Protein AF-A0AAV0D841-F1 (afdb_monomer)

Secondary structure (DSSP, 8-state):
----------------HHHHHHHHHHHHHHHHHHHHT-S-TTS--HHHHHHHHHHHHHHHHHHHHHHHHTTSHHHHHHHHHHHHHHHHHHHHHHTTT-S-TTS-----HHHHHHHHHHHHHHHHHHHHHHHHHHH------------

Organism: NCBI:txid186058

Solvent-accessible surface area (backbone atoms only — not comparable to full-atom values): 8704 Å² total; per-residue (Å²): 138,82,82,80,81,79,82,81,77,80,80,74,76,78,72,49,40,62,61,37,40,53,48,19,50,54,38,51,53,50,51,51,50,55,56,74,70,46,92,54,76,80,78,65,44,73,67,39,55,51,27,49,48,54,31,50,52,45,50,51,48,54,44,52,49,49,66,57,15,67,77,37,73,64,18,34,58,52,37,62,72,45,34,63,61,54,26,59,52,22,53,54,47,36,51,68,68,68,58,50,106,83,48,81,80,81,74,48,52,63,59,37,45,55,50,27,52,52,45,53,54,49,46,67,68,47,49,67,52,54,63,56,45,73,65,63,66,82,78,79,78,75,74,90,78,80,136

Radius of gyration: 20.86 Å; Cα contacts (8 Å, |Δi|>4): 97; chains: 1; bounding box: 52×48×70 Å

Mean predicted aligned error: 11.33 Å

InterPro domains:
  IPR041118 Disease resistance, N-terminal [PF18052] (44-98)

pLDDT: mean 76.29, std 19.4, range [33.94, 97.19]

Nearest PDB structures (foldseek):
  2yfb-assembly1_A  TM=4.799E-01  e=3.683E-01  Pseudomonas putida KT2440

Sequence (147 aa):
MEKFSWLNMSERKERSANSVIVGALGTLDTLNFMIGCSDDPSVLTKDLEEAMTELTDELTWMRCFLVTAERTEHGKAAADVWSAAIKLLAERVEKLSDGGATRTINLTTQDFVVLWKKFASLRRKIQPFVATCLCRAPSSSSSSSSV

Foldseek 3Di:
DDDDPPPPPPDPPPQWLLNLLVLLLVLLVVVVVVLVPDPDPVSDDVLLVVLSVLLNVLSVVLNVQLVVLVVAPLSPVLCVVCRVVSSVLSVLSSVLNVPDPPDDSPDDSVSSNVSSVSSVVSCVVSVVSCVVGVPDDPPPCPPDDDD

Structure (mmCIF, N/CA/C/O backbone):
data_AF-A0AAV0D841-F1
#
_entry.id   AF-A0AAV0D841-F1
#
loop_
_atom_site.group_PDB
_atom_site.id
_atom_site.type_symbol
_atom_site.label_atom_id
_atom_site.label_alt_id
_atom_site.label_comp_id
_atom_site.label_asym_id
_atom_site.label_entity_id
_atom_site.label_seq_id
_atom_site.pdbx_PDB_ins_code
_atom_site.Cartn_x
_atom_site.Cartn_y
_atom_site.Cartn_z
_atom_site.occupancy
_atom_site.B_iso_or_equiv
_atom_site.auth_seq_id
_atom_site.auth_comp_id
_atom_site.auth_asym_id
_atom_site.auth_atom_id
_atom_site.pdbx_PDB_model_num
ATOM 1 N N . MET A 1 1 ? -28.782 -37.238 -6.818 1.00 36.25 1 MET A N 1
ATOM 2 C CA . MET A 1 1 ? -28.198 -36.664 -5.585 1.00 36.25 1 MET A CA 1
ATOM 3 C C . MET A 1 1 ? -26.691 -36.674 -5.741 1.00 36.25 1 MET A C 1
ATOM 5 O O . MET A 1 1 ? -26.053 -37.676 -5.444 1.00 36.25 1 MET A O 1
ATOM 9 N N . GLU A 1 2 ? -26.138 -35.597 -6.287 1.00 37.25 2 GLU A N 1
ATOM 10 C CA . GLU A 1 2 ? -24.694 -35.443 -6.454 1.00 37.25 2 GLU A CA 1
ATOM 11 C C . GLU A 1 2 ? -24.124 -34.808 -5.183 1.00 37.25 2 GLU A C 1
ATOM 13 O O . GLU A 1 2 ? -24.525 -33.718 -4.774 1.00 37.25 2 GLU A O 1
ATOM 18 N N . LYS A 1 3 ? -23.233 -35.538 -4.507 1.00 41.12 3 LYS A N 1
ATOM 19 C CA . LYS A 1 3 ? -22.484 -35.041 -3.353 1.00 41.12 3 LYS A CA 1
ATOM 20 C C . LYS A 1 3 ? -21.461 -34.023 -3.856 1.00 41.12 3 LYS A C 1
ATOM 22 O O . LYS A 1 3 ? -20.420 -34.405 -4.381 1.00 41.12 3 LYS A O 1
ATOM 27 N N . PHE A 1 4 ? -21.748 -32.736 -3.675 1.00 42.06 4 PHE A N 1
ATOM 28 C CA . P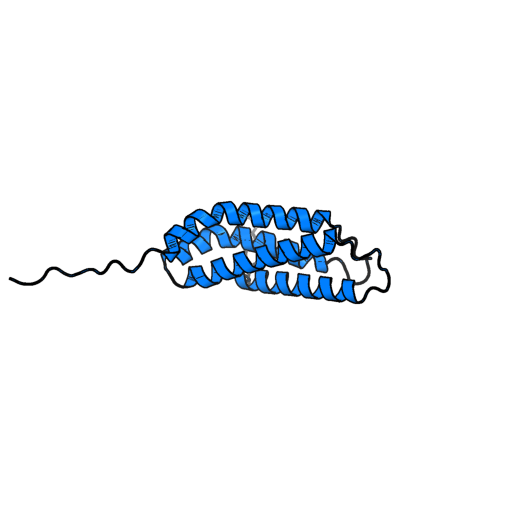HE A 1 4 ? -20.743 -31.687 -3.821 1.00 42.06 4 PHE A CA 1
ATOM 29 C C . PHE A 1 4 ? -19.675 -31.855 -2.733 1.00 42.06 4 PHE A C 1
ATOM 31 O O . PHE A 1 4 ? -19.937 -31.703 -1.540 1.00 42.06 4 PHE A O 1
ATOM 38 N N . SER A 1 5 ? -18.470 -32.206 -3.173 1.00 44.19 5 SER A N 1
ATOM 39 C CA . SER A 1 5 ? -17.250 -32.244 -2.373 1.00 44.19 5 SER A CA 1
ATOM 40 C C . SER A 1 5 ? -16.843 -30.818 -1.983 1.00 44.19 5 SER A C 1
ATOM 42 O O . SER A 1 5 ? -16.154 -30.130 -2.730 1.00 44.19 5 SER A O 1
ATOM 44 N N . TRP A 1 6 ? -17.275 -30.362 -0.807 1.00 44.28 6 TRP A N 1
ATOM 45 C CA . TRP A 1 6 ? -16.823 -29.104 -0.190 1.00 44.28 6 TRP A CA 1
ATOM 46 C C . TRP A 1 6 ? -15.550 -29.268 0.659 1.00 44.28 6 TRP A C 1
ATOM 48 O O . TRP A 1 6 ? -15.181 -28.377 1.417 1.00 44.28 6 TRP A O 1
ATOM 58 N N . LEU A 1 7 ? -14.852 -30.401 0.547 1.00 39.84 7 LEU A N 1
ATOM 59 C CA . LEU A 1 7 ? -13.780 -30.779 1.475 1.00 39.84 7 LEU A CA 1
ATOM 60 C C . LEU A 1 7 ? -12.356 -30.556 0.952 1.00 39.84 7 LEU A C 1
ATOM 62 O O . LEU A 1 7 ? -11.431 -31.186 1.444 1.00 39.84 7 LEU A O 1
ATOM 66 N N . ASN A 1 8 ? -12.143 -29.626 0.016 1.00 38.28 8 ASN A N 1
ATOM 67 C CA . ASN A 1 8 ? -10.781 -29.273 -0.413 1.00 38.28 8 ASN A CA 1
ATOM 68 C C . ASN A 1 8 ? -10.480 -27.765 -0.389 1.00 38.28 8 ASN A C 1
ATOM 70 O O . ASN A 1 8 ? -9.788 -27.240 -1.256 1.00 38.28 8 ASN A O 1
ATOM 74 N N . MET A 1 9 ? -11.008 -27.059 0.618 1.00 33.94 9 MET A N 1
ATOM 75 C CA . MET A 1 9 ? -10.589 -25.689 0.971 1.00 33.94 9 MET A CA 1
ATOM 76 C C . MET A 1 9 ? -9.781 -25.630 2.278 1.00 33.94 9 MET A C 1
ATOM 78 O O . MET A 1 9 ? -9.584 -24.554 2.838 1.00 33.94 9 MET A O 1
ATOM 82 N N . SER A 1 10 ? -9.297 -26.774 2.765 1.00 41.66 10 SER A N 1
ATOM 83 C CA . SER A 1 10 ? -8.349 -26.808 3.875 1.00 41.66 10 SER A CA 1
ATOM 84 C C . SER A 1 10 ? -6.945 -26.494 3.346 1.00 41.66 10 SER A C 1
ATOM 86 O O . SER A 1 10 ? -6.498 -27.131 2.399 1.00 41.66 10 SER A O 1
ATOM 88 N N . GLU A 1 11 ? -6.273 -25.522 3.970 1.00 36.66 11 GLU A N 1
ATOM 89 C CA . GLU A 1 11 ? -4.822 -25.248 3.895 1.00 36.66 11 GLU A CA 1
ATOM 90 C C . GLU A 1 11 ? -4.274 -24.203 2.904 1.00 36.66 11 GLU A C 1
ATOM 92 O O . GLU A 1 11 ? -3.061 -24.112 2.719 1.00 36.66 11 GLU A O 1
ATOM 97 N N . ARG A 1 12 ? -5.080 -23.259 2.400 1.00 42.97 12 ARG A N 1
ATOM 98 C CA . ARG A 1 12 ? -4.500 -21.917 2.179 1.00 42.97 12 ARG A CA 1
ATOM 99 C C . ARG A 1 12 ? -4.580 -21.172 3.495 1.00 42.97 12 ARG A C 1
ATOM 101 O O . ARG A 1 12 ? -5.600 -20.558 3.782 1.00 42.97 12 ARG A O 1
ATOM 108 N N . LYS A 1 13 ? -3.516 -21.242 4.303 1.00 45.16 13 LYS A N 1
ATOM 109 C CA . LYS A 1 13 ? -3.325 -20.337 5.443 1.00 45.16 13 LYS A CA 1
ATOM 110 C C . LYS A 1 13 ? -3.548 -18.923 4.917 1.00 45.16 13 LYS A C 1
ATOM 112 O O . LYS A 1 13 ? -2.747 -18.435 4.119 1.00 45.16 13 LYS A O 1
ATOM 117 N N . GLU A 1 14 ? -4.691 -18.330 5.247 1.00 60.06 14 GLU A N 1
ATOM 118 C CA . GLU A 1 14 ? -5.091 -17.061 4.665 1.00 60.06 14 GLU A CA 1
ATOM 119 C C . GLU A 1 14 ? -4.062 -16.017 5.100 1.00 60.06 14 GLU A C 1
ATOM 121 O O . GLU A 1 14 ? -4.002 -15.638 6.269 1.00 60.06 14 GLU A O 1
ATOM 126 N N . ARG A 1 15 ? -3.169 -15.617 4.183 1.00 73.69 15 ARG A N 1
ATOM 127 C CA . ARG A 1 15 ? -2.152 -14.611 4.499 1.00 73.69 15 ARG A CA 1
ATOM 128 C C . ARG A 1 15 ? -2.881 -13.335 4.910 1.00 73.69 15 ARG A C 1
ATOM 130 O O . ARG A 1 15 ? -3.791 -12.893 4.198 1.00 73.69 15 ARG A O 1
ATOM 137 N N .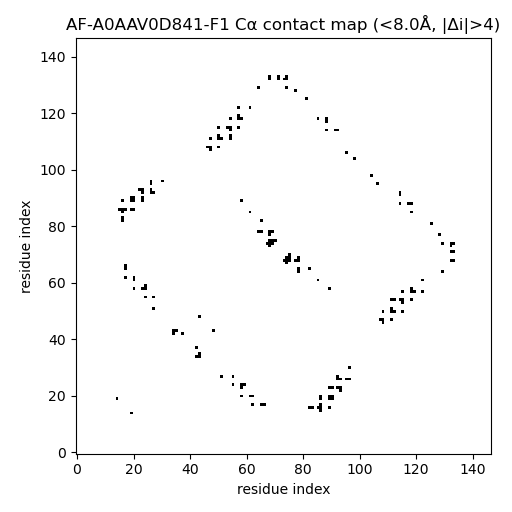 SER A 1 16 ? -2.497 -12.762 6.047 1.00 87.38 16 SER A N 1
ATOM 138 C CA . SER A 1 16 ? -3.024 -11.468 6.481 1.00 87.38 16 SER A CA 1
ATOM 139 C C . SER A 1 16 ? -2.655 -10.391 5.458 1.00 87.38 16 SER A C 1
ATOM 141 O O . SER A 1 16 ? -1.625 -10.496 4.789 1.00 87.38 16 SER A O 1
ATOM 143 N N . ALA A 1 17 ? -3.466 -9.336 5.343 1.00 88.88 17 ALA A N 1
ATOM 144 C CA . ALA A 1 17 ? -3.171 -8.220 4.439 1.00 88.88 17 ALA A CA 1
ATOM 145 C C . ALA A 1 17 ? -1.772 -7.627 4.699 1.00 88.88 17 ALA A C 1
ATOM 147 O O . ALA A 1 17 ? -1.039 -7.336 3.759 1.00 88.88 17 ALA A O 1
ATOM 148 N N . ASN A 1 18 ? -1.361 -7.551 5.970 1.00 90.19 18 ASN A N 1
ATOM 149 C CA . ASN A 1 18 ? -0.023 -7.116 6.365 1.00 90.19 18 ASN A CA 1
ATOM 150 C C . ASN A 1 18 ? 1.080 -8.046 5.819 1.00 90.19 18 ASN A C 1
ATOM 152 O O . ASN A 1 18 ? 2.068 -7.572 5.268 1.00 90.19 18 ASN A O 1
ATOM 156 N N . SER A 1 19 ? 0.896 -9.369 5.904 1.00 92.06 19 SER A N 1
ATOM 157 C CA . SER A 1 19 ? 1.858 -10.336 5.356 1.00 92.06 19 SER A CA 1
ATOM 158 C C . SER A 1 19 ? 2.009 -10.216 3.839 1.00 92.06 19 SER A C 1
ATOM 160 O O . SER A 1 19 ? 3.117 -10.380 3.341 1.00 92.06 19 SER A O 1
ATOM 162 N N . VAL A 1 20 ? 0.921 -9.944 3.115 1.00 91.75 20 VAL A N 1
ATOM 163 C CA . VAL A 1 20 ? 0.960 -9.756 1.655 1.00 91.75 20 VAL A CA 1
ATOM 164 C C . VAL A 1 20 ? 1.629 -8.429 1.289 1.00 91.75 20 VAL A C 1
ATOM 166 O O . VAL A 1 20 ? 2.402 -8.375 0.343 1.00 91.75 20 VAL A O 1
ATOM 169 N N . ILE A 1 21 ? 1.411 -7.357 2.058 1.00 93.06 21 ILE A N 1
ATOM 170 C CA . ILE A 1 21 ? 2.127 -6.092 1.829 1.00 93.06 21 ILE A CA 1
ATOM 171 C C . ILE A 1 21 ? 3.639 -6.267 2.003 1.00 93.06 21 ILE A C 1
ATOM 173 O O . ILE A 1 21 ? 4.405 -5.718 1.218 1.00 93.06 21 ILE A O 1
ATOM 177 N N . VAL A 1 22 ? 4.083 -7.049 2.991 1.00 93.44 22 VAL A N 1
ATOM 178 C CA . VAL A 1 22 ? 5.515 -7.346 3.167 1.00 93.44 22 VAL A CA 1
ATOM 179 C C . VAL A 1 22 ? 6.085 -8.089 1.952 1.00 93.44 22 VAL A C 1
ATOM 181 O O . VAL A 1 22 ? 7.172 -7.744 1.497 1.00 93.44 22 VAL A O 1
ATOM 184 N N . GLY A 1 23 ? 5.351 -9.054 1.389 1.00 91.75 23 GLY A N 1
ATOM 185 C CA . GLY A 1 23 ? 5.760 -9.741 0.157 1.00 91.75 23 GLY A CA 1
ATOM 186 C C . GLY A 1 23 ? 5.782 -8.819 -1.067 1.00 91.75 23 GLY A C 1
ATOM 187 O O . GLY A 1 23 ? 6.731 -8.851 -1.851 1.00 91.75 23 GLY A O 1
ATOM 188 N N . ALA A 1 24 ? 4.795 -7.929 -1.192 1.00 91.62 24 ALA A N 1
ATOM 189 C CA . ALA A 1 24 ? 4.744 -6.907 -2.235 1.00 91.62 24 ALA A CA 1
ATOM 190 C C . ALA A 1 24 ? 5.922 -5.919 -2.155 1.00 91.62 24 ALA A C 1
ATOM 192 O O . ALA A 1 24 ? 6.511 -5.597 -3.182 1.00 91.62 24 ALA A O 1
ATOM 193 N N . LEU A 1 25 ? 6.303 -5.470 -0.955 1.00 93.06 25 LEU A N 1
ATOM 194 C CA . LEU A 1 25 ? 7.481 -4.614 -0.763 1.00 93.06 25 LEU A CA 1
ATOM 195 C C . LEU A 1 25 ? 8.771 -5.343 -1.159 1.00 93.06 25 LEU A C 1
ATOM 197 O O . LEU A 1 25 ? 9.543 -4.814 -1.949 1.00 93.06 25 LEU A O 1
ATOM 201 N N . GLY A 1 26 ? 8.951 -6.594 -0.721 1.00 91.25 26 GLY A N 1
ATOM 202 C CA . GLY A 1 26 ? 10.108 -7.399 -1.134 1.00 91.25 26 GLY A CA 1
ATOM 203 C C . GLY A 1 26 ? 10.151 -7.665 -2.646 1.00 91.25 26 GLY A C 1
ATOM 204 O O . GLY A 1 26 ? 11.227 -7.756 -3.239 1.00 91.25 26 GLY A O 1
ATOM 205 N N . THR A 1 27 ? 8.984 -7.735 -3.291 1.00 89.19 27 THR A N 1
ATOM 206 C CA . THR A 1 27 ? 8.876 -7.809 -4.753 1.00 89.19 27 THR A CA 1
ATOM 207 C C . THR A 1 27 ? 9.426 -6.543 -5.408 1.00 89.19 27 THR A C 1
ATOM 209 O O . THR A 1 27 ? 10.236 -6.642 -6.326 1.00 89.19 27 THR A O 1
ATOM 212 N N . LEU A 1 28 ? 9.038 -5.359 -4.923 1.00 89.06 28 LEU A N 1
ATOM 213 C CA . LEU A 1 28 ? 9.554 -4.086 -5.436 1.00 89.06 28 LEU A CA 1
ATOM 214 C C . LEU A 1 28 ? 11.057 -3.933 -5.200 1.00 89.06 28 LEU A C 1
ATOM 216 O O . LEU A 1 28 ? 11.754 -3.519 -6.122 1.00 89.06 28 LEU A O 1
ATOM 220 N N . ASP A 1 29 ? 11.566 -4.343 -4.037 1.00 88.69 29 ASP A N 1
ATOM 221 C CA . ASP A 1 29 ? 13.006 -4.345 -3.748 1.00 88.69 29 ASP A CA 1
ATOM 222 C C . ASP A 1 29 ? 13.773 -5.238 -4.735 1.00 88.69 29 ASP A C 1
ATOM 224 O O . ASP A 1 29 ? 14.809 -4.846 -5.274 1.00 88.69 29 ASP A O 1
ATOM 228 N N . THR A 1 30 ? 13.236 -6.428 -5.023 1.00 86.62 30 THR A N 1
ATOM 229 C CA . THR A 1 30 ? 13.831 -7.375 -5.979 1.00 86.62 30 THR A CA 1
ATOM 230 C C . THR A 1 30 ? 13.825 -6.809 -7.396 1.00 86.62 30 THR A C 1
ATOM 232 O O . THR A 1 30 ? 14.833 -6.891 -8.096 1.00 86.62 30 THR A O 1
ATOM 235 N N . LEU A 1 31 ? 12.709 -6.211 -7.825 1.00 83.00 31 LEU A N 1
ATOM 236 C CA . LEU A 1 31 ? 12.609 -5.548 -9.125 1.00 83.00 31 LEU A CA 1
ATOM 237 C C . LEU A 1 31 ? 13.606 -4.389 -9.224 1.00 83.00 31 LEU A C 1
ATOM 239 O O . LEU A 1 31 ? 14.325 -4.303 -10.213 1.00 83.00 31 LEU A O 1
ATOM 243 N N . ASN A 1 32 ? 13.713 -3.557 -8.186 1.00 83.38 32 ASN A N 1
ATOM 244 C CA . ASN A 1 32 ? 14.638 -2.428 -8.158 1.00 83.38 32 ASN A CA 1
ATOM 245 C C . ASN A 1 32 ? 16.098 -2.895 -8.258 1.00 83.38 32 ASN A C 1
ATOM 247 O O . ASN A 1 32 ? 16.881 -2.347 -9.031 1.00 83.38 32 ASN A O 1
ATOM 251 N N . PHE A 1 33 ? 16.449 -3.968 -7.541 1.00 83.50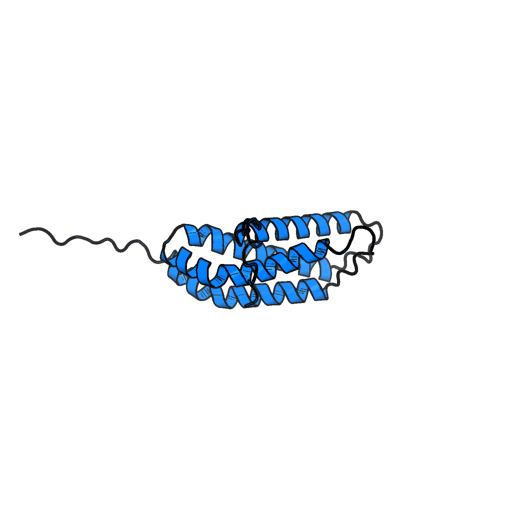 33 PHE A N 1
ATOM 252 C CA . PHE A 1 33 ? 17.766 -4.595 -7.640 1.00 83.50 33 PHE A CA 1
ATOM 253 C C . PHE A 1 33 ? 18.050 -5.130 -9.051 1.00 83.50 33 PHE A C 1
ATOM 255 O O . PHE A 1 33 ? 19.100 -4.835 -9.616 1.00 83.50 33 PHE A O 1
ATOM 262 N N . MET A 1 34 ? 17.115 -5.882 -9.644 1.00 77.69 34 MET A N 1
ATOM 263 C CA . MET A 1 34 ? 17.290 -6.437 -10.992 1.00 77.69 34 MET A CA 1
ATOM 264 C C . MET A 1 34 ? 17.463 -5.348 -12.049 1.00 77.69 34 MET A C 1
ATOM 266 O O . MET A 1 34 ? 18.283 -5.511 -12.950 1.00 77.69 34 MET A O 1
ATOM 270 N N . ILE A 1 35 ? 16.728 -4.239 -11.934 1.00 75.06 35 ILE A N 1
ATOM 271 C CA . ILE A 1 35 ? 16.893 -3.115 -12.853 1.00 75.06 35 ILE A CA 1
ATOM 272 C C . ILE A 1 35 ? 18.255 -2.434 -12.629 1.00 75.06 35 ILE A C 1
ATOM 274 O O . ILE A 1 35 ? 18.947 -2.144 -13.600 1.00 75.06 35 ILE A O 1
ATOM 278 N N . GLY A 1 36 ? 18.687 -2.242 -11.378 1.00 72.81 36 GLY A N 1
ATOM 279 C CA . GLY A 1 36 ? 19.999 -1.663 -11.058 1.00 72.81 36 GLY A CA 1
ATOM 280 C C . GLY A 1 36 ? 21.201 -2.503 -11.518 1.00 72.81 36 GLY A C 1
ATOM 281 O O . GLY A 1 36 ? 22.286 -1.960 -11.710 1.00 72.81 36 GLY A O 1
ATOM 282 N N . CYS A 1 37 ? 21.018 -3.811 -11.719 1.00 74.50 37 CYS A N 1
ATOM 283 C CA . CYS A 1 37 ? 22.026 -4.708 -12.292 1.00 74.50 37 CYS A CA 1
ATOM 284 C C . CYS A 1 37 ? 21.962 -4.823 -13.826 1.00 74.50 37 CYS A C 1
ATOM 286 O O . CYS A 1 37 ? 22.765 -5.557 -14.399 1.00 74.50 37 CYS A O 1
ATOM 288 N N . SER A 1 38 ? 21.011 -4.163 -14.493 1.00 68.50 38 SER A N 1
ATOM 289 C CA . SER A 1 38 ? 20.881 -4.212 -15.950 1.00 68.50 38 SER A CA 1
ATOM 290 C C . SER A 1 38 ? 21.939 -3.332 -16.620 1.00 68.50 38 SER A C 1
ATOM 292 O O . SER A 1 38 ? 21.984 -2.126 -16.388 1.00 68.50 38 SER A O 1
ATOM 294 N N . ASP A 1 39 ? 22.742 -3.919 -17.511 1.00 64.94 39 ASP A N 1
ATOM 295 C CA . ASP A 1 39 ? 23.715 -3.194 -18.347 1.00 64.94 39 ASP A CA 1
ATOM 296 C C . ASP A 1 39 ? 23.046 -2.335 -19.441 1.00 64.94 39 ASP A C 1
ATOM 298 O O . ASP A 1 39 ? 23.717 -1.580 -20.148 1.00 64.94 39 ASP A O 1
ATOM 302 N N . ASP A 1 40 ? 21.723 -2.454 -19.603 1.00 61.78 40 ASP A N 1
ATOM 303 C CA . ASP A 1 40 ? 20.933 -1.663 -20.542 1.00 61.78 40 ASP A CA 1
ATOM 304 C C . ASP A 1 40 ? 20.315 -0.433 -19.841 1.00 61.78 40 ASP A C 1
ATOM 306 O O . ASP A 1 40 ? 19.334 -0.572 -19.096 1.00 61.78 40 ASP A O 1
ATOM 310 N N . PRO A 1 41 ? 20.840 0.785 -20.092 1.00 55.03 41 PRO A N 1
ATOM 311 C CA . PRO A 1 41 ? 20.359 2.018 -19.472 1.00 55.03 41 PRO A CA 1
ATOM 312 C C . PRO A 1 41 ? 18.953 2.430 -19.937 1.00 55.03 41 PRO A C 1
ATOM 314 O O . PRO A 1 41 ? 18.386 3.368 -19.381 1.00 55.03 41 PRO A O 1
ATOM 317 N N . SER A 1 42 ? 18.368 1.763 -20.940 1.00 58.03 42 SER A N 1
ATOM 318 C CA . SER A 1 42 ? 16.990 2.018 -21.379 1.00 58.03 42 SER A CA 1
ATOM 319 C C . SER A 1 42 ? 15.928 1.372 -20.479 1.00 58.03 42 SER A C 1
ATOM 321 O O . SER A 1 42 ? 14.762 1.764 -20.534 1.00 58.03 42 SER A O 1
ATOM 323 N N . VAL A 1 43 ? 16.323 0.420 -19.621 1.00 58.38 43 VAL A N 1
ATOM 324 C CA . VAL A 1 43 ? 15.410 -0.334 -18.744 1.00 58.38 43 VAL A CA 1
ATOM 325 C C . VAL A 1 43 ? 14.933 0.511 -17.558 1.00 58.38 43 VAL A C 1
ATOM 327 O O . VAL A 1 43 ? 13.812 0.326 -17.090 1.00 58.38 43 VAL A O 1
ATOM 330 N N . LEU A 1 44 ? 15.730 1.485 -17.103 1.00 63.09 44 LEU A N 1
ATOM 331 C CA . LEU A 1 44 ? 15.391 2.367 -15.982 1.00 63.09 44 LEU A CA 1
ATOM 332 C C . LEU A 1 44 ? 15.179 3.798 -16.485 1.00 63.09 44 LEU A C 1
ATOM 334 O O . LEU A 1 44 ? 16.047 4.664 -16.403 1.00 63.09 44 LEU A O 1
ATOM 338 N N . THR A 1 45 ? 13.994 4.059 -17.034 1.00 73.50 45 THR A N 1
ATOM 339 C CA . THR A 1 45 ? 13.555 5.448 -17.229 1.00 73.50 45 THR A CA 1
ATOM 340 C C . THR A 1 45 ? 13.304 6.086 -15.863 1.00 73.50 45 THR A C 1
ATOM 342 O O . THR A 1 45 ? 12.766 5.426 -14.974 1.00 73.50 45 THR A O 1
ATOM 345 N N . LYS A 1 46 ? 13.624 7.374 -15.704 1.00 77.44 46 LYS A N 1
ATOM 346 C CA . LYS A 1 46 ? 13.299 8.147 -14.491 1.00 77.44 46 LYS A CA 1
ATOM 347 C C . LYS A 1 46 ? 11.827 7.979 -14.074 1.00 77.44 46 LYS A C 1
ATOM 349 O O . LYS A 1 46 ? 11.527 7.861 -12.892 1.00 77.44 46 LYS A O 1
ATOM 354 N N . ASP A 1 47 ? 10.932 7.886 -15.055 1.00 80.19 47 ASP A N 1
ATOM 355 C CA . ASP A 1 47 ? 9.495 7.698 -14.845 1.00 80.19 47 ASP A CA 1
ATOM 356 C C . ASP A 1 47 ? 9.155 6.338 -14.205 1.00 80.19 47 ASP A C 1
ATOM 358 O O . ASP A 1 47 ? 8.194 6.228 -13.445 1.00 80.19 47 ASP A O 1
ATOM 362 N N . LEU A 1 48 ? 9.927 5.286 -14.505 1.00 81.94 48 LEU A N 1
ATOM 363 C CA . LEU A 1 48 ? 9.753 3.960 -13.904 1.00 81.94 48 LEU A CA 1
ATOM 364 C C . LEU A 1 48 ? 10.204 3.956 -12.440 1.00 81.94 48 LEU A C 1
ATOM 366 O O . LEU A 1 48 ? 9.493 3.428 -11.587 1.00 81.94 48 LEU A O 1
ATOM 370 N N . GLU A 1 49 ? 11.353 4.569 -12.153 1.00 83.25 49 GLU A N 1
ATOM 371 C CA . GLU A 1 49 ? 11.881 4.718 -10.792 1.00 83.25 49 GLU A CA 1
ATOM 372 C C . GLU A 1 49 ? 10.921 5.518 -9.904 1.00 83.25 49 GLU A C 1
ATOM 374 O O . GLU A 1 49 ? 10.610 5.111 -8.782 1.00 83.25 49 GLU A O 1
ATOM 379 N N . GLU A 1 50 ? 10.391 6.623 -10.434 1.00 87.94 50 GLU A N 1
ATOM 380 C CA . GLU A 1 50 ? 9.390 7.444 -9.758 1.00 87.94 50 GLU A CA 1
ATOM 381 C C . GLU A 1 50 ? 8.117 6.634 -9.480 1.00 87.94 50 GLU A C 1
ATOM 383 O O . GLU A 1 50 ? 7.685 6.550 -8.332 1.00 87.94 50 GLU A O 1
ATOM 388 N N . ALA A 1 51 ? 7.575 5.930 -10.481 1.00 88.06 51 ALA A N 1
ATOM 389 C CA . ALA A 1 51 ? 6.372 5.116 -10.304 1.00 88.06 51 ALA A CA 1
ATOM 390 C C . ALA A 1 51 ? 6.561 3.962 -9.295 1.00 88.06 51 ALA A C 1
ATOM 392 O O . ALA A 1 51 ? 5.637 3.629 -8.545 1.00 88.06 51 ALA A O 1
ATOM 393 N N . MET A 1 52 ? 7.746 3.343 -9.255 1.00 88.44 52 MET A N 1
ATOM 394 C CA . MET A 1 52 ? 8.094 2.322 -8.259 1.00 88.44 52 MET A CA 1
ATOM 395 C C . MET A 1 52 ? 8.200 2.909 -6.850 1.00 88.44 52 MET A C 1
ATOM 397 O O . MET A 1 52 ? 7.708 2.305 -5.892 1.00 88.44 52 MET A O 1
ATOM 401 N N . THR A 1 53 ? 8.801 4.092 -6.725 1.00 91.06 53 THR A N 1
ATOM 402 C CA . THR A 1 53 ? 8.929 4.813 -5.453 1.00 91.06 53 THR A CA 1
ATOM 403 C C . THR A 1 53 ? 7.554 5.197 -4.914 1.00 91.06 53 THR A C 1
ATOM 405 O O . THR A 1 53 ? 7.214 4.855 -3.783 1.00 91.06 53 THR A O 1
ATOM 408 N N . GLU A 1 54 ? 6.702 5.795 -5.746 1.00 93.81 54 GLU A N 1
ATOM 409 C CA . GLU A 1 54 ? 5.339 6.177 -5.369 1.00 93.81 54 GLU A CA 1
ATOM 410 C C . GLU A 1 54 ? 4.485 4.971 -4.940 1.00 93.81 54 GLU A C 1
ATOM 412 O O . GLU A 1 54 ? 3.699 5.044 -3.989 1.00 93.81 54 GLU A O 1
ATOM 417 N N . LEU A 1 55 ? 4.639 3.829 -5.616 1.00 93.88 55 LEU A N 1
ATOM 418 C CA . LEU A 1 55 ? 3.970 2.590 -5.223 1.00 93.88 55 LEU A CA 1
ATOM 419 C C . LEU A 1 55 ? 4.495 2.052 -3.880 1.00 93.88 55 LEU A C 1
ATOM 421 O O . LEU A 1 55 ? 3.702 1.572 -3.063 1.00 93.88 55 LEU A O 1
ATOM 425 N N . THR A 1 56 ? 5.805 2.146 -3.642 1.00 95.19 56 THR A N 1
ATOM 426 C CA . THR A 1 56 ? 6.454 1.746 -2.382 1.00 95.19 56 THR A CA 1
ATOM 427 C C . THR A 1 56 ? 5.955 2.587 -1.210 1.00 95.19 56 THR A C 1
ATOM 429 O O . THR A 1 56 ? 5.615 2.040 -0.153 1.00 95.19 56 THR A O 1
ATOM 432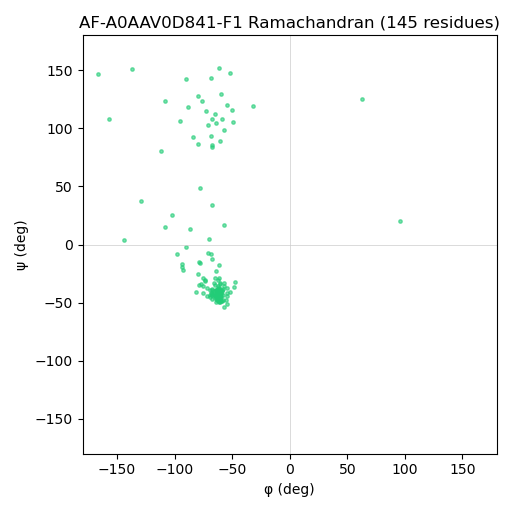 N N . ASP A 1 57 ? 5.831 3.898 -1.404 1.00 96.19 57 ASP A N 1
ATOM 433 C CA . ASP A 1 57 ? 5.307 4.824 -0.400 1.00 96.19 57 ASP A CA 1
ATOM 434 C C . ASP A 1 57 ? 3.868 4.481 -0.017 1.00 96.19 57 ASP A C 1
ATOM 436 O O . ASP A 1 57 ? 3.519 4.414 1.167 1.00 96.19 57 ASP A O 1
ATOM 440 N N . GLU A 1 58 ? 3.023 4.197 -1.006 1.00 97.19 58 GLU A N 1
ATOM 441 C CA . GLU A 1 58 ? 1.632 3.850 -0.749 1.00 97.19 58 GLU A CA 1
ATOM 442 C C . GLU A 1 58 ? 1.476 2.475 -0.073 1.00 97.19 58 GLU A C 1
ATOM 444 O O . GLU A 1 58 ? 0.677 2.336 0.858 1.00 97.19 58 GLU A O 1
ATOM 449 N N . LEU A 1 59 ? 2.267 1.464 -0.451 1.00 95.69 59 LEU A N 1
ATOM 450 C CA . LEU A 1 59 ? 2.305 0.175 0.259 1.00 95.69 59 LEU A CA 1
ATOM 451 C C . LEU A 1 59 ? 2.765 0.340 1.710 1.00 95.69 59 LEU A C 1
ATOM 453 O O . LEU A 1 59 ? 2.166 -0.233 2.626 1.00 95.69 59 LEU A O 1
ATOM 457 N N . THR A 1 60 ? 3.796 1.156 1.929 1.00 95.88 60 THR A N 1
ATOM 458 C CA . THR A 1 60 ? 4.303 1.481 3.265 1.00 95.88 60 THR A CA 1
ATOM 459 C C . THR A 1 60 ? 3.226 2.166 4.097 1.00 95.88 60 THR A C 1
ATOM 461 O O . THR A 1 60 ? 2.994 1.788 5.247 1.00 95.88 60 THR A O 1
ATOM 464 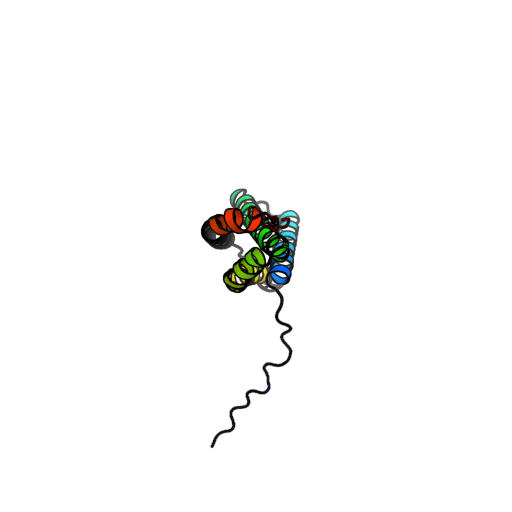N N . TRP A 1 61 ? 2.495 3.112 3.507 1.00 95.88 61 TRP A N 1
ATOM 465 C CA . TRP A 1 61 ? 1.378 3.770 4.173 1.00 95.88 61 TRP A CA 1
ATOM 466 C C . TRP A 1 61 ? 0.286 2.771 4.582 1.00 95.88 61 TRP A C 1
ATOM 468 O O . TRP A 1 61 ? -0.163 2.789 5.731 1.00 95.88 61 TRP A O 1
ATOM 478 N N . MET A 1 62 ? -0.099 1.847 3.692 1.00 95.94 62 MET A N 1
ATOM 479 C CA . MET A 1 62 ? -1.099 0.810 3.997 1.00 95.94 62 MET A CA 1
ATOM 480 C C . MET A 1 62 ? -0.638 -0.130 5.112 1.00 95.94 62 MET A C 1
ATOM 482 O O . MET A 1 62 ? -1.431 -0.491 5.985 1.00 95.94 62 MET A O 1
ATOM 486 N N . ARG A 1 63 ? 0.649 -0.496 5.130 1.00 94.50 63 ARG A N 1
ATOM 487 C CA . ARG A 1 63 ? 1.243 -1.281 6.218 1.00 94.50 63 ARG A CA 1
ATOM 488 C C . ARG A 1 63 ? 1.132 -0.548 7.551 1.00 94.50 63 ARG A C 1
ATOM 490 O O . ARG A 1 63 ? 0.670 -1.127 8.532 1.00 94.50 63 ARG A O 1
ATOM 497 N N . CYS A 1 64 ? 1.522 0.725 7.581 1.00 93.00 64 CYS A N 1
ATOM 498 C CA . CYS A 1 64 ? 1.432 1.562 8.774 1.00 93.00 64 CYS A CA 1
ATOM 499 C C . CYS A 1 64 ? -0.012 1.687 9.268 1.00 93.00 64 CYS A C 1
ATOM 501 O O . CYS A 1 64 ? -0.251 1.577 10.472 1.00 93.00 64 CYS A O 1
ATOM 503 N N . PHE A 1 65 ? -0.974 1.861 8.358 1.00 92.50 65 PHE A N 1
ATOM 504 C CA . PHE A 1 65 ? -2.396 1.866 8.691 1.00 92.50 65 PHE A CA 1
ATOM 505 C C . PHE A 1 65 ? -2.818 0.564 9.384 1.00 92.50 65 PHE A C 1
ATOM 507 O O . PHE A 1 65 ? -3.340 0.632 10.493 1.00 92.50 65 PHE A O 1
ATOM 514 N N . LEU A 1 66 ? -2.542 -0.603 8.789 1.00 91.25 66 LEU A N 1
ATOM 515 C CA . LEU A 1 66 ? -2.926 -1.900 9.362 1.00 91.25 66 LEU A CA 1
ATOM 516 C C . LEU A 1 66 ? -2.291 -2.141 10.739 1.00 91.25 66 LEU A C 1
ATOM 518 O O . LEU A 1 66 ? -2.992 -2.478 11.687 1.00 91.25 66 LEU A O 1
ATOM 522 N N . VAL A 1 67 ? -0.982 -1.905 10.871 1.00 91.25 67 VAL A N 1
ATOM 523 C CA . VAL A 1 67 ? -0.255 -2.108 12.138 1.00 91.25 67 VAL A CA 1
ATOM 524 C C . VAL A 1 67 ? -0.754 -1.163 13.232 1.00 91.25 67 VAL A C 1
ATOM 526 O O . VAL A 1 67 ? -0.862 -1.544 14.395 1.00 91.25 67 VAL A O 1
ATOM 529 N N . THR A 1 68 ? -1.056 0.088 12.885 1.00 89.19 68 THR A N 1
ATOM 530 C CA . THR A 1 68 ? -1.533 1.060 13.877 1.00 89.19 68 THR A CA 1
ATOM 531 C C . THR A 1 68 ? -2.987 0.788 14.257 1.00 89.19 68 THR A C 1
ATOM 533 O O . THR A 1 68 ? -3.353 0.938 15.420 1.00 89.19 68 THR A O 1
ATOM 536 N N . ALA A 1 69 ? -3.806 0.349 13.302 1.00 88.31 69 ALA A N 1
ATOM 537 C CA . ALA A 1 69 ? -5.203 0.004 13.516 1.00 88.31 69 ALA A CA 1
ATOM 538 C C . ALA A 1 69 ? -5.389 -1.138 14.528 1.00 88.31 69 ALA A C 1
ATOM 540 O O . ALA A 1 69 ? -6.337 -1.098 15.305 1.00 88.31 69 ALA A O 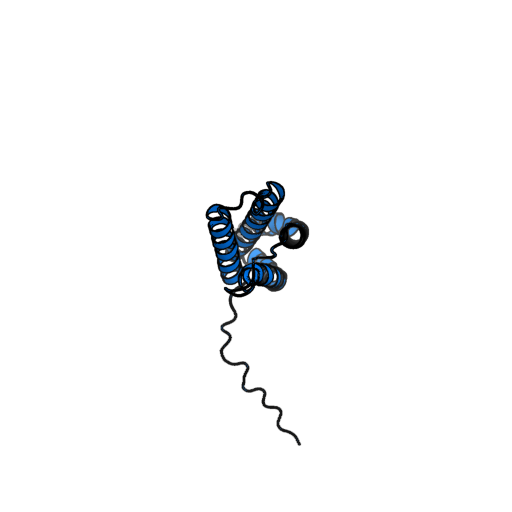1
ATOM 541 N N . GLU A 1 70 ? -4.461 -2.097 14.597 1.00 87.62 70 GLU A N 1
ATOM 542 C CA . GLU A 1 70 ? -4.491 -3.187 15.586 1.00 87.62 70 GLU A CA 1
ATOM 54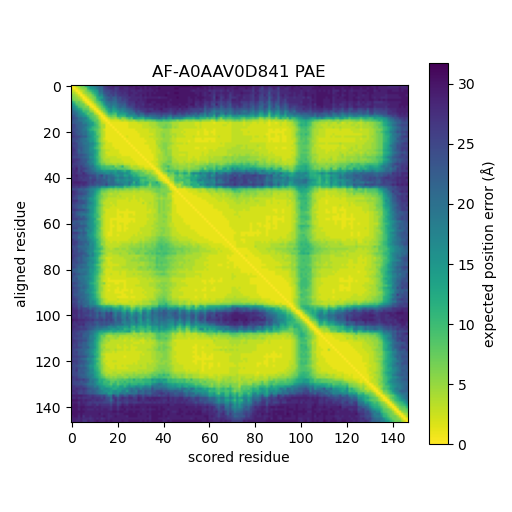3 C C . GLU A 1 70 ? -4.422 -2.704 17.047 1.00 87.62 70 GLU A C 1
ATOM 545 O O . GLU A 1 70 ? -4.776 -3.449 17.960 1.00 87.62 70 GLU A O 1
ATOM 550 N N . ARG A 1 71 ? -3.998 -1.456 17.293 1.00 87.00 71 ARG A N 1
ATOM 551 C CA . ARG A 1 71 ? -3.835 -0.902 18.646 1.00 87.00 71 ARG A CA 1
ATOM 552 C C . ARG A 1 71 ? -5.144 -0.472 19.304 1.00 87.00 71 ARG A C 1
ATOM 554 O O . ARG A 1 71 ? -5.151 -0.233 20.509 1.00 87.00 71 ARG A O 1
ATOM 561 N N . THR A 1 72 ? -6.230 -0.322 18.545 1.00 84.88 72 THR A N 1
ATOM 562 C CA . THR A 1 72 ? -7.527 0.123 19.076 1.00 84.88 72 THR A CA 1
ATOM 563 C C . THR A 1 72 ? -8.668 -0.696 18.480 1.00 84.88 72 THR A C 1
ATOM 565 O O . THR A 1 72 ? -8.593 -1.147 17.342 1.00 84.88 72 THR A O 1
ATOM 568 N N . GLU A 1 73 ? -9.769 -0.870 19.216 1.00 86.38 73 GLU A N 1
ATOM 569 C CA . GLU A 1 73 ? -10.935 -1.615 18.707 1.00 86.38 73 GLU A CA 1
ATOM 570 C C . GLU A 1 73 ? -11.567 -0.942 17.481 1.00 86.38 73 GLU A C 1
ATOM 572 O O . GLU A 1 73 ? -11.918 -1.602 16.505 1.00 86.38 73 GLU A O 1
ATOM 577 N N . HIS A 1 74 ? -11.659 0.392 17.503 1.00 84.88 74 HIS A N 1
ATOM 578 C CA . HIS A 1 74 ? -12.178 1.172 16.379 1.00 84.88 74 HIS A CA 1
ATOM 579 C C . HIS A 1 74 ? -11.241 1.103 15.167 1.00 84.88 74 HIS A C 1
ATOM 581 O O . HIS A 1 74 ? -11.709 1.039 14.032 1.00 84.88 74 HIS A O 1
ATOM 587 N N . GLY A 1 75 ? -9.925 1.114 15.402 1.00 88.44 75 GLY A N 1
ATOM 588 C CA . GLY A 1 75 ? -8.923 0.909 14.363 1.00 88.44 75 GLY A CA 1
ATOM 589 C C . GLY A 1 75 ? -9.067 -0.471 13.736 1.00 88.44 75 GLY A C 1
ATOM 590 O O . GLY A 1 75 ? -9.169 -0.568 12.517 1.00 88.44 75 GLY A O 1
ATOM 591 N N . LYS A 1 76 ? -9.174 -1.520 14.555 1.00 88.75 76 LYS A N 1
ATOM 592 C CA . LYS A 1 76 ? -9.338 -2.901 14.096 1.00 88.75 76 LYS A CA 1
ATOM 593 C C . LYS A 1 76 ? -10.579 -3.070 13.222 1.00 88.75 76 LYS A C 1
ATOM 595 O O . LYS A 1 76 ? -10.462 -3.575 12.113 1.00 88.75 76 LYS A O 1
ATOM 600 N N . ALA A 1 77 ? -11.727 -2.545 13.653 1.00 88.38 77 ALA A N 1
ATOM 601 C CA . ALA A 1 77 ? -12.951 -2.572 12.853 1.00 88.38 77 ALA A CA 1
ATOM 602 C C . ALA A 1 77 ? -12.781 -1.862 11.495 1.00 88.38 77 ALA A C 1
ATOM 604 O O . ALA A 1 77 ? -13.260 -2.349 10.472 1.00 88.38 77 ALA A O 1
ATOM 605 N N . ALA A 1 78 ? -12.065 -0.733 11.458 1.00 87.94 78 ALA A N 1
ATOM 606 C CA . ALA A 1 78 ? -11.749 -0.059 10.203 1.00 87.94 78 ALA A CA 1
ATOM 607 C C . ALA A 1 78 ? -10.789 -0.889 9.331 1.00 87.94 78 ALA A C 1
ATOM 609 O O . ALA A 1 78 ? -11.008 -1.014 8.127 1.00 87.94 78 ALA A O 1
ATOM 610 N N . ALA A 1 79 ? -9.743 -1.479 9.912 1.00 90.38 79 ALA A N 1
ATOM 611 C CA . ALA A 1 79 ? -8.812 -2.340 9.188 1.00 90.38 79 ALA A CA 1
ATOM 612 C C . ALA A 1 79 ? -9.509 -3.570 8.600 1.00 90.38 79 ALA A C 1
ATOM 614 O O . ALA A 1 79 ? -9.242 -3.898 7.447 1.00 90.38 79 ALA A O 1
ATOM 615 N N . ASP A 1 80 ? -10.439 -4.193 9.324 1.00 90.12 80 ASP A N 1
ATOM 616 C CA . ASP A 1 80 ? -11.198 -5.351 8.845 1.00 90.12 80 ASP A CA 1
ATOM 617 C C . ASP A 1 80 ? -11.965 -5.020 7.554 1.00 90.12 80 ASP A C 1
ATOM 619 O O . ASP A 1 80 ? -11.874 -5.770 6.580 1.00 90.12 80 ASP A O 1
ATOM 623 N N . VAL A 1 81 ? -12.611 -3.847 7.490 1.00 92.00 81 VAL A N 1
ATOM 624 C CA . VAL A 1 81 ? -13.331 -3.361 6.296 1.00 92.00 81 VAL A CA 1
ATOM 625 C C . VAL A 1 81 ? -12.406 -3.203 5.086 1.00 92.00 81 VAL A C 1
ATOM 627 O O . VAL A 1 81 ? -12.777 -3.553 3.964 1.00 92.00 81 VAL A O 1
ATOM 630 N N . TRP A 1 82 ? -11.198 -2.672 5.288 1.00 93.62 82 TRP A N 1
ATOM 631 C CA . TRP A 1 82 ? -10.287 -2.335 4.189 1.00 93.62 82 TRP A CA 1
ATOM 632 C C . TRP A 1 82 ? -9.284 -3.445 3.845 1.00 93.62 82 TRP A C 1
ATOM 634 O O . TRP A 1 82 ? -8.710 -3.433 2.754 1.00 93.62 82 TRP A O 1
ATOM 644 N N . SER A 1 83 ? -9.095 -4.422 4.734 1.00 92.19 83 SER A N 1
ATOM 645 C CA . SER A 1 83 ? -8.075 -5.474 4.641 1.00 92.19 83 SER A CA 1
ATOM 646 C C . SER A 1 83 ? -8.136 -6.255 3.328 1.00 92.19 83 SER A C 1
ATOM 648 O O . SER A 1 83 ? -7.106 -6.452 2.683 1.00 92.19 83 SER A O 1
ATOM 650 N N . ALA A 1 84 ? -9.336 -6.632 2.881 1.00 92.56 84 ALA A N 1
ATOM 651 C CA . ALA A 1 84 ? -9.537 -7.370 1.638 1.00 92.56 84 ALA A CA 1
ATOM 652 C C . ALA A 1 84 ? -9.108 -6.554 0.408 1.00 92.56 84 ALA A C 1
ATOM 654 O O . ALA A 1 84 ? -8.426 -7.071 -0.476 1.00 92.56 84 ALA A O 1
ATOM 655 N N . ALA A 1 85 ? -9.452 -5.263 0.360 1.00 94.25 85 ALA A N 1
ATOM 656 C CA . ALA A 1 85 ? -9.075 -4.385 -0.746 1.00 94.25 85 ALA A CA 1
ATOM 657 C C . ALA A 1 85 ? -7.558 -4.140 -0.784 1.00 94.25 85 ALA A C 1
ATOM 659 O O . ALA A 1 85 ? -6.952 -4.216 -1.853 1.00 94.25 85 ALA A O 1
ATOM 660 N N . ILE A 1 86 ? -6.947 -3.899 0.381 1.00 94.81 86 ILE A N 1
ATOM 661 C CA . ILE A 1 86 ? -5.495 -3.731 0.523 1.00 94.81 86 ILE A CA 1
ATOM 662 C C . ILE A 1 86 ? -4.770 -4.999 0.058 1.00 94.81 86 ILE A C 1
ATOM 664 O O . ILE A 1 86 ? -3.861 -4.926 -0.769 1.00 94.81 86 ILE A O 1
ATOM 668 N N . LYS A 1 87 ? -5.216 -6.168 0.535 1.00 94.50 87 LYS A N 1
ATOM 669 C CA . LYS A 1 87 ? -4.654 -7.471 0.173 1.00 94.50 87 LYS A CA 1
ATOM 670 C C . LYS A 1 87 ? -4.725 -7.721 -1.332 1.00 94.50 87 LYS A C 1
ATOM 672 O O . LYS A 1 87 ? -3.709 -8.038 -1.937 1.00 94.50 87 LYS A O 1
ATOM 677 N N . LEU A 1 88 ? -5.884 -7.505 -1.955 1.00 93.19 88 LEU A N 1
ATOM 678 C CA . LEU A 1 88 ? -6.064 -7.700 -3.398 1.00 93.19 88 LEU A CA 1
ATOM 679 C C . LEU A 1 88 ? -5.150 -6.812 -4.250 1.00 93.19 88 LEU A C 1
ATOM 681 O O . LEU A 1 88 ? -4.756 -7.219 -5.343 1.00 93.19 88 LEU A O 1
ATOM 685 N N . LEU A 1 89 ? -4.848 -5.591 -3.802 1.00 93.69 89 LEU A N 1
ATOM 686 C CA . LEU A 1 89 ? -3.906 -4.722 -4.506 1.00 93.69 89 LEU A CA 1
ATOM 687 C C . LEU A 1 89 ? -2.459 -5.173 -4.285 1.00 93.69 89 LEU A C 1
ATOM 689 O O . LEU A 1 89 ? -1.708 -5.234 -5.253 1.00 93.69 89 LEU A O 1
ATOM 693 N N . ALA A 1 90 ? -2.087 -5.555 -3.062 1.00 93.00 90 ALA A N 1
ATOM 694 C CA . ALA A 1 90 ? -0.744 -6.047 -2.754 1.00 93.00 90 ALA A CA 1
ATOM 695 C C . ALA A 1 90 ? -0.423 -7.366 -3.487 1.00 93.00 90 ALA A C 1
ATOM 697 O O . ALA A 1 90 ? 0.652 -7.498 -4.062 1.00 93.00 90 ALA A O 1
ATOM 698 N N . GLU A 1 91 ? -1.381 -8.291 -3.606 1.00 92.06 91 GLU A N 1
ATOM 699 C CA . GLU A 1 91 ? -1.223 -9.516 -4.411 1.00 92.06 91 GLU A CA 1
ATOM 700 C C . GLU A 1 91 ? -0.975 -9.219 -5.900 1.00 92.06 91 GLU A C 1
ATOM 702 O O . GLU A 1 91 ? -0.345 -10.010 -6.599 1.00 92.06 91 GLU A O 1
ATOM 707 N N . ARG A 1 92 ? -1.477 -8.093 -6.427 1.00 90.06 92 ARG A N 1
ATOM 708 C CA . ARG A 1 92 ? -1.178 -7.683 -7.810 1.00 90.06 92 ARG A CA 1
ATOM 709 C C . ARG A 1 92 ? 0.243 -7.159 -7.955 1.00 90.06 92 ARG A C 1
ATOM 711 O O . ARG A 1 92 ? 0.801 -7.319 -9.032 1.00 90.06 92 ARG A O 1
ATOM 718 N N . VAL A 1 93 ? 0.800 -6.561 -6.902 1.00 89.62 93 VAL A N 1
ATOM 719 C CA . VAL A 1 93 ? 2.207 -6.146 -6.868 1.00 89.62 93 VAL A CA 1
ATOM 720 C C . VAL A 1 93 ? 3.115 -7.374 -6.826 1.00 89.62 93 VAL A C 1
ATOM 722 O O . VAL A 1 93 ? 4.034 -7.443 -7.629 1.00 89.62 93 VAL A O 1
ATOM 725 N N . GLU A 1 94 ? 2.821 -8.381 -5.990 1.00 87.38 94 GLU A N 1
ATOM 726 C CA . GLU A 1 94 ? 3.587 -9.647 -5.966 1.00 87.38 94 GLU A CA 1
ATOM 727 C C . GLU A 1 94 ? 3.650 -10.287 -7.369 1.00 87.38 94 GLU A C 1
ATOM 729 O O . GLU A 1 94 ? 4.710 -10.695 -7.849 1.00 87.38 94 GLU A O 1
ATOM 734 N N . LYS A 1 95 ? 2.522 -10.258 -8.092 1.00 84.75 95 LYS A N 1
ATOM 735 C CA . LYS A 1 95 ? 2.415 -10.789 -9.458 1.00 84.75 95 LYS A CA 1
ATOM 736 C C . LYS A 1 95 ? 3.215 -10.030 -10.518 1.00 84.75 95 LYS A C 1
ATOM 738 O O . LYS A 1 95 ? 3.361 -10.558 -11.617 1.00 84.75 95 LYS A O 1
ATOM 743 N N . LEU A 1 96 ? 3.734 -8.834 -10.221 1.00 78.38 96 LEU A N 1
ATOM 744 C CA . LEU A 1 96 ? 4.649 -8.131 -11.128 1.00 78.38 96 LEU A CA 1
ATOM 745 C C . LEU A 1 96 ? 5.967 -8.901 -11.297 1.00 78.38 96 LEU A C 1
ATOM 747 O O . LEU A 1 96 ? 6.578 -8.824 -12.358 1.00 78.38 96 LEU A O 1
ATOM 751 N N . SER A 1 97 ? 6.376 -9.675 -10.284 1.00 68.81 97 SER A N 1
ATOM 752 C CA . SER A 1 97 ? 7.571 -10.530 -10.348 1.00 68.81 97 SER A CA 1
ATOM 753 C C . SER A 1 97 ? 7.309 -11.969 -10.797 1.00 68.81 97 SER A C 1
ATOM 755 O O . SER A 1 97 ? 8.212 -12.599 -11.340 1.00 68.81 97 SER A O 1
ATOM 757 N N . ASP A 1 98 ? 6.074 -12.476 -10.671 1.00 61.78 98 ASP A N 1
ATOM 758 C CA . ASP A 1 98 ? 5.684 -13.836 -11.103 1.00 61.78 98 ASP A CA 1
ATOM 759 C C . ASP A 1 98 ? 5.660 -14.020 -12.636 1.00 61.78 98 ASP A C 1
ATOM 761 O O . ASP A 1 98 ? 5.300 -15.084 -13.149 1.00 61.78 98 ASP A O 1
ATOM 765 N N . GLY A 1 99 ? 6.077 -13.007 -13.396 1.00 50.59 99 GLY A N 1
ATOM 766 C CA . GLY A 1 99 ? 6.224 -13.024 -14.848 1.00 50.59 99 GLY A CA 1
ATOM 767 C C . GLY A 1 99 ? 7.334 -13.934 -15.385 1.00 50.59 99 GLY A C 1
ATOM 768 O O . GLY A 1 99 ? 7.904 -13.591 -16.405 1.00 50.59 99 GLY A O 1
ATOM 769 N N . GLY A 1 100 ? 7.613 -15.081 -14.751 1.00 39.50 100 GLY A N 1
ATOM 770 C CA . GLY A 1 100 ? 8.447 -16.178 -15.251 1.00 39.50 100 GLY A CA 1
ATOM 771 C C . GLY A 1 100 ? 9.918 -15.826 -15.501 1.00 39.50 100 GLY A C 1
ATOM 772 O O . GLY A 1 100 ? 10.238 -14.988 -16.333 1.00 39.50 100 GLY A O 1
ATOM 773 N N . ALA A 1 101 ? 10.830 -16.584 -14.884 1.00 43.03 101 ALA A N 1
ATOM 774 C CA . ALA A 1 101 ? 12.296 -16.492 -14.995 1.00 43.03 101 ALA A CA 1
ATOM 775 C C . ALA A 1 101 ? 12.902 -16.633 -16.423 1.00 43.03 101 ALA A C 1
ATOM 777 O O . ALA A 1 101 ? 14.087 -16.906 -16.573 1.00 43.03 101 ALA A O 1
ATOM 778 N N . THR A 1 102 ? 12.106 -16.494 -17.483 1.00 41.19 102 THR A N 1
ATOM 779 C CA . THR A 1 102 ? 12.494 -16.613 -18.898 1.00 41.19 102 THR A CA 1
ATOM 780 C C . THR A 1 102 ? 11.770 -15.640 -19.836 1.00 41.19 102 THR A C 1
ATOM 782 O O . THR A 1 102 ? 11.998 -15.695 -21.043 1.00 41.19 102 THR A O 1
ATOM 785 N N . ARG A 1 103 ? 10.926 -14.724 -19.342 1.00 43.44 103 ARG A N 1
ATOM 786 C CA . ARG A 1 103 ? 10.431 -13.612 -20.163 1.00 43.44 103 ARG A CA 1
ATOM 787 C C . ARG A 1 103 ? 11.077 -12.332 -19.686 1.00 43.44 103 ARG A C 1
ATOM 789 O O . ARG A 1 103 ? 10.960 -11.972 -18.523 1.00 43.44 103 ARG A O 1
ATOM 796 N N . THR A 1 104 ? 11.742 -11.663 -20.620 1.00 45.62 104 THR A N 1
ATOM 797 C CA . THR A 1 104 ? 12.078 -10.245 -20.561 1.00 45.62 104 THR A CA 1
ATOM 798 C C . THR A 1 104 ? 10.973 -9.526 -19.805 1.00 45.62 104 THR A C 1
ATOM 800 O O . THR A 1 104 ? 9.799 -9.636 -20.171 1.00 45.62 104 THR A O 1
ATOM 803 N N . ILE A 1 105 ? 11.343 -8.901 -18.696 1.00 53.69 105 ILE A N 1
ATOM 804 C CA . ILE A 1 105 ? 10.445 -8.181 -17.812 1.00 53.69 105 ILE A CA 1
ATOM 805 C C . ILE A 1 105 ? 9.824 -7.049 -18.646 1.00 53.69 105 ILE A C 1
ATOM 807 O O . ILE A 1 105 ? 10.361 -5.952 -18.715 1.00 53.69 105 ILE A O 1
ATOM 811 N N . ASN A 1 106 ? 8.700 -7.307 -19.318 1.00 53.72 106 ASN A N 1
ATOM 812 C CA . ASN A 1 106 ? 7.889 -6.279 -19.972 1.00 53.72 106 ASN A CA 1
ATOM 813 C C . ASN A 1 106 ? 7.068 -5.554 -18.897 1.00 53.72 106 ASN A C 1
ATOM 815 O O . ASN A 1 106 ? 5.849 -5.435 -19.009 1.00 53.72 106 ASN A O 1
ATOM 819 N N . LEU A 1 107 ? 7.727 -5.140 -17.813 1.00 65.25 107 LEU A N 1
ATOM 820 C CA . LEU A 1 107 ? 7.124 -4.256 -16.837 1.00 65.25 107 LEU A CA 1
ATOM 821 C C . LEU A 1 107 ? 7.046 -2.889 -17.478 1.00 65.25 107 LEU A C 1
ATOM 823 O O . LEU A 1 107 ? 8.060 -2.268 -17.790 1.00 65.25 107 LEU A O 1
ATOM 827 N N . THR A 1 108 ? 5.825 -2.430 -17.697 1.00 71.31 108 THR A N 1
ATOM 828 C CA . THR A 1 108 ? 5.626 -1.086 -18.205 1.00 71.31 108 THR A CA 1
ATOM 829 C C . THR A 1 108 ? 5.509 -0.135 -17.025 1.00 71.31 108 THR A C 1
ATOM 831 O O . THR A 1 108 ? 4.853 -0.442 -16.027 1.00 71.31 108 THR A O 1
ATOM 834 N N . THR A 1 109 ? 6.068 1.070 -17.150 1.00 78.06 109 THR A N 1
ATOM 835 C CA . THR A 1 109 ? 5.797 2.184 -16.224 1.00 78.06 109 THR A CA 1
ATOM 836 C C . THR A 1 109 ? 4.290 2.346 -15.978 1.00 78.06 109 THR A C 1
ATOM 838 O O . THR A 1 109 ? 3.852 2.672 -14.877 1.00 78.06 109 THR A O 1
ATOM 841 N N . GLN A 1 110 ? 3.464 2.032 -16.982 1.00 84.31 110 GLN A N 1
ATOM 842 C CA . GLN A 1 110 ? 2.009 2.063 -16.886 1.00 84.31 110 GLN A CA 1
ATOM 843 C C . GLN A 1 110 ? 1.436 1.094 -15.835 1.00 84.31 110 GLN A C 1
ATOM 845 O O . GLN A 1 110 ? 0.484 1.470 -15.148 1.00 84.31 110 GLN A O 1
ATOM 850 N N . ASP A 1 111 ? 1.995 -0.107 -15.665 1.00 84.88 111 ASP A N 1
ATOM 851 C CA . ASP A 1 111 ? 1.524 -1.077 -14.664 1.00 84.88 111 ASP A CA 1
ATOM 852 C C . ASP A 1 111 ? 1.714 -0.541 -13.239 1.00 84.88 111 ASP A C 1
ATOM 854 O O . ASP A 1 111 ? 0.780 -0.567 -12.426 1.00 84.88 111 ASP A O 1
ATOM 858 N N . PHE A 1 112 ? 2.888 0.037 -12.967 1.00 86.38 112 PHE A N 1
ATOM 859 C CA . PHE A 1 112 ? 3.195 0.695 -11.697 1.00 86.38 112 PHE A CA 1
ATOM 860 C C . PHE A 1 112 ? 2.290 1.898 -11.453 1.00 86.38 112 PHE A C 1
ATOM 862 O O . PHE A 1 112 ? 1.652 1.980 -10.405 1.00 86.38 112 PHE A O 1
ATOM 869 N N . VAL A 1 113 ? 2.129 2.775 -12.449 1.00 87.88 113 VAL A N 1
ATOM 870 C CA . VAL A 1 113 ? 1.257 3.956 -12.351 1.00 87.88 113 VAL A CA 1
ATOM 871 C C . VAL A 1 113 ? -0.197 3.564 -12.068 1.00 87.88 113 VAL A C 1
ATOM 873 O O . VAL A 1 113 ? -0.881 4.216 -11.275 1.00 87.88 113 VAL A O 1
ATOM 876 N N . VAL A 1 114 ? -0.708 2.501 -12.696 1.00 91.38 114 VAL A N 1
ATOM 877 C CA . VAL A 1 114 ? -2.076 2.016 -12.455 1.00 91.38 114 VAL A CA 1
ATOM 878 C C . VAL A 1 114 ? -2.229 1.485 -11.031 1.00 91.38 114 VAL A C 1
ATOM 880 O O . VAL A 1 114 ? -3.252 1.751 -10.389 1.00 91.38 114 VAL A O 1
ATOM 883 N N . LEU A 1 115 ? -1.252 0.727 -10.534 1.00 92.12 115 LEU A N 1
ATOM 884 C CA . LEU A 1 115 ? -1.283 0.192 -9.173 1.00 92.12 115 LEU A CA 1
ATOM 885 C C . LEU A 1 115 ? -1.159 1.305 -8.135 1.00 92.12 115 LEU A C 1
ATOM 887 O O . LEU A 1 115 ? -1.997 1.373 -7.234 1.00 92.12 115 LEU A O 1
ATOM 891 N N . TRP A 1 116 ? -0.214 2.226 -8.317 1.00 93.50 116 TRP A N 1
ATOM 892 C CA . TRP A 1 116 ? -0.052 3.402 -7.469 1.00 93.50 116 TRP A CA 1
ATOM 893 C C . TRP A 1 116 ? -1.352 4.206 -7.381 1.00 93.50 116 TRP A C 1
ATOM 895 O O . TRP A 1 116 ? -1.873 4.421 -6.287 1.00 93.50 116 TRP A O 1
ATOM 905 N N . LYS A 1 117 ? -1.974 4.551 -8.518 1.00 94.44 117 LYS A N 1
ATOM 906 C CA . LYS A 1 117 ? -3.252 5.289 -8.536 1.00 94.44 117 LYS A CA 1
ATOM 907 C C . LYS A 1 117 ? -4.364 4.576 -7.767 1.00 94.44 117 LYS A C 1
ATOM 909 O O . LYS A 1 117 ? -5.196 5.236 -7.138 1.00 94.44 117 LYS A O 1
ATOM 914 N N . LYS A 1 118 ? -4.403 3.240 -7.799 1.00 96.00 118 LYS A N 1
ATOM 915 C CA . LYS A 1 118 ? -5.379 2.452 -7.029 1.00 96.00 118 LYS A CA 1
ATOM 916 C C . LYS A 1 118 ? -5.106 2.523 -5.532 1.00 96.00 118 LYS A C 1
ATOM 918 O O . LYS A 1 118 ? -6.056 2.724 -4.776 1.00 96.00 118 LYS A O 1
ATOM 923 N N . PHE A 1 119 ? -3.848 2.413 -5.113 1.00 96.06 119 PHE A N 1
ATOM 924 C CA . PHE A 1 119 ? -3.491 2.584 -3.709 1.00 96.06 119 PHE A CA 1
ATOM 925 C C . PHE A 1 119 ? -3.744 4.012 -3.220 1.00 96.06 119 PHE A C 1
ATOM 927 O O . PHE A 1 119 ? -4.432 4.179 -2.218 1.00 96.06 119 PHE A O 1
ATOM 934 N N . ALA A 1 120 ? -3.339 5.033 -3.975 1.00 95.50 120 ALA A N 1
ATOM 935 C CA . ALA A 1 120 ? -3.601 6.429 -3.640 1.00 95.50 120 ALA A CA 1
ATOM 936 C C . ALA A 1 120 ? -5.112 6.720 -3.533 1.00 95.50 120 ALA A C 1
ATOM 938 O O . ALA A 1 120 ? -5.571 7.424 -2.631 1.00 95.50 120 ALA A O 1
ATOM 939 N N . SER A 1 121 ? -5.925 6.145 -4.429 1.00 96.81 121 SER A N 1
ATOM 940 C CA . SER A 1 121 ? -7.389 6.225 -4.338 1.00 96.81 121 SER A CA 1
ATOM 941 C C . SER A 1 121 ? -7.922 5.561 -3.066 1.00 96.81 121 SER A C 1
ATOM 943 O O . SER A 1 121 ? -8.806 6.112 -2.407 1.00 96.81 121 SER A O 1
ATOM 945 N N . LEU A 1 122 ? -7.378 4.399 -2.700 1.00 95.62 122 LEU A N 1
ATOM 946 C CA . LEU A 1 122 ? -7.743 3.692 -1.479 1.00 95.62 122 LEU A CA 1
ATOM 947 C C . LEU A 1 122 ? -7.344 4.493 -0.232 1.00 95.62 122 LEU A C 1
ATOM 949 O O . LEU A 1 122 ? -8.172 4.673 0.659 1.00 95.62 122 LEU A O 1
ATOM 953 N N . ARG A 1 123 ? -6.140 5.073 -0.206 1.00 94.81 123 ARG A N 1
ATOM 954 C CA . ARG A 1 123 ? -5.661 5.942 0.875 1.00 94.81 123 ARG A CA 1
ATOM 955 C C . ARG A 1 123 ? -6.613 7.103 1.112 1.00 94.81 123 ARG A C 1
ATOM 957 O O . ARG A 1 123 ? -7.024 7.314 2.247 1.00 94.81 123 ARG A O 1
ATOM 964 N N . ARG A 1 124 ? -7.049 7.803 0.057 1.00 95.62 124 ARG A N 1
ATOM 965 C CA . ARG A 1 124 ? -8.026 8.905 0.180 1.00 95.62 124 ARG A CA 1
ATOM 966 C C . ARG A 1 124 ? -9.339 8.471 0.837 1.00 95.62 124 ARG A C 1
ATOM 968 O O . ARG A 1 124 ? -9.948 9.270 1.540 1.00 95.62 124 ARG A O 1
ATOM 975 N N . LYS A 1 125 ? -9.774 7.223 0.628 1.00 94.00 125 LYS A N 1
ATOM 976 C CA . LYS A 1 125 ? -10.986 6.666 1.257 1.00 94.00 125 LYS A CA 1
ATOM 977 C C . LYS A 1 125 ? -10.761 6.276 2.717 1.00 94.00 125 LYS A C 1
ATOM 979 O O . LYS A 1 125 ? -11.672 6.422 3.523 1.00 94.00 125 LYS A O 1
ATOM 984 N N . ILE A 1 126 ? -9.562 5.802 3.055 1.00 92.06 126 ILE A N 1
ATOM 985 C CA . ILE A 1 126 ? -9.194 5.393 4.418 1.00 92.06 126 ILE A CA 1
ATOM 986 C C . ILE A 1 126 ? -8.878 6.613 5.298 1.00 92.06 126 ILE A C 1
ATOM 988 O O . ILE A 1 126 ? -9.189 6.616 6.486 1.00 92.06 126 ILE A O 1
ATOM 992 N N . GLN A 1 127 ? -8.293 7.670 4.730 1.00 89.50 127 GLN A N 1
ATOM 993 C CA . GLN A 1 127 ? -7.745 8.820 5.454 1.00 89.50 127 GLN A CA 1
ATOM 994 C C . GLN A 1 127 ? -8.705 9.487 6.462 1.00 89.50 127 GLN A C 1
ATOM 996 O O . GLN A 1 127 ? -8.249 9.782 7.569 1.00 89.50 127 GLN A O 1
ATOM 1001 N N . PRO A 1 128 ? -10.013 9.667 6.180 1.00 87.00 128 PRO A N 1
ATOM 1002 C CA . PRO A 1 128 ? -10.959 10.171 7.177 1.00 87.00 128 PRO A CA 1
ATOM 1003 C C . PRO A 1 128 ? -11.032 9.301 8.442 1.00 87.00 128 PRO A C 1
ATOM 1005 O O . PRO A 1 128 ? -11.091 9.828 9.549 1.00 87.00 128 PRO A O 1
ATOM 1008 N N . PHE A 1 129 ? -10.954 7.975 8.299 1.00 81.06 129 PHE A N 1
ATOM 1009 C CA . PHE A 1 129 ? -11.019 7.033 9.420 1.00 81.06 129 PHE A CA 1
ATOM 1010 C C . PHE A 1 129 ? -9.738 7.031 10.252 1.00 81.06 129 PHE A C 1
ATOM 1012 O O . PHE A 1 129 ? -9.801 6.861 11.463 1.00 81.06 129 PHE A O 1
ATOM 1019 N N . VAL A 1 130 ? -8.578 7.282 9.641 1.00 80.06 130 VAL A N 1
ATOM 1020 C CA . VAL A 1 130 ? -7.300 7.390 10.368 1.00 80.06 130 VAL A CA 1
ATOM 1021 C C . VAL A 1 130 ? -7.353 8.523 11.393 1.00 80.06 130 VAL A C 1
ATOM 1023 O O . VAL A 1 130 ? -6.988 8.325 12.550 1.00 80.06 130 VAL A O 1
ATOM 1026 N N . ALA A 1 131 ? -7.872 9.689 10.996 1.00 72.44 131 ALA A N 1
ATOM 1027 C CA . ALA A 1 131 ? -8.006 10.842 11.885 1.00 72.44 131 ALA A CA 1
ATOM 1028 C C . ALA A 1 131 ? -8.992 10.583 13.038 1.00 72.44 131 ALA A C 1
ATOM 1030 O O . ALA A 1 131 ? -8.777 11.044 14.156 1.00 72.44 131 ALA A O 1
ATOM 1031 N N . THR A 1 132 ? -10.063 9.826 12.793 1.00 68.88 132 THR A N 1
ATOM 1032 C CA . THR A 1 132 ? -11.083 9.532 13.812 1.00 68.88 132 THR A CA 1
ATOM 1033 C C . THR A 1 132 ? -10.673 8.396 14.755 1.00 68.88 132 THR A C 1
ATOM 1035 O O . THR A 1 132 ? -10.894 8.488 15.961 1.00 68.88 132 THR A O 1
ATOM 1038 N N . CYS A 1 133 ? -10.059 7.331 14.235 1.00 63.19 133 CYS A N 1
ATOM 1039 C CA . CYS A 1 133 ? -9.723 6.126 14.998 1.00 63.19 133 CYS A CA 1
ATOM 1040 C C . CYS A 1 133 ? -8.453 6.274 15.851 1.00 63.19 133 CYS A C 1
ATOM 1042 O O . CYS A 1 133 ? -8.325 5.566 16.849 1.00 63.19 133 CYS A O 1
ATOM 1044 N N . LEU A 1 134 ? -7.528 7.171 15.481 1.00 61.44 134 LEU A N 1
ATOM 1045 C CA . LEU A 1 134 ? -6.272 7.391 16.214 1.00 61.44 134 LEU A CA 1
ATOM 1046 C C . LEU A 1 134 ? -6.346 8.520 17.252 1.00 61.44 134 LEU A C 1
ATOM 1048 O O . LEU A 1 134 ? -5.526 8.551 18.165 1.00 61.44 134 LEU A O 1
ATOM 1052 N N . CYS A 1 135 ? -7.326 9.423 17.148 1.00 55.53 135 CYS A N 1
ATOM 1053 C CA . CYS A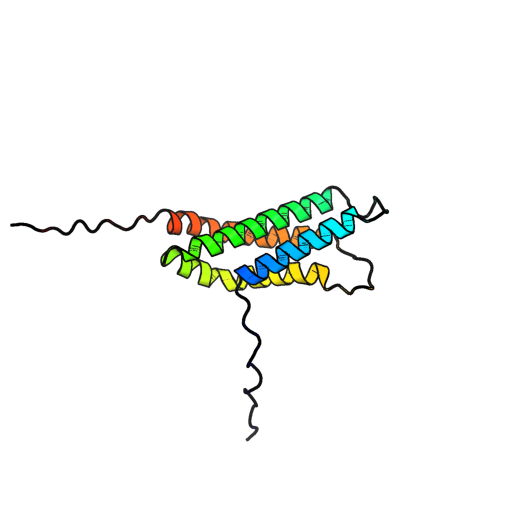 1 135 ? -7.463 10.572 18.052 1.00 55.53 135 CYS A CA 1
ATOM 1054 C C . CYS A 1 135 ? -8.466 10.358 19.194 1.00 55.53 135 CYS A C 1
ATOM 1056 O O . CYS A 1 135 ? -8.560 11.200 20.089 1.00 55.53 135 CYS A O 1
ATOM 1058 N N . ARG A 1 136 ? -9.234 9.259 19.200 1.00 52.97 136 ARG A N 1
ATOM 1059 C CA . ARG A 1 136 ? -10.174 8.979 20.293 1.00 52.97 136 ARG A CA 1
ATOM 1060 C C . ARG A 1 136 ? -9.413 8.397 21.486 1.00 52.97 136 ARG A C 1
ATOM 1062 O O . ARG A 1 136 ? -9.285 7.185 21.624 1.00 52.97 136 ARG A O 1
ATOM 1069 N N . ALA A 1 137 ? -8.887 9.287 22.327 1.00 49.78 137 ALA A N 1
ATOM 1070 C CA . ALA A 1 137 ? -8.374 8.942 23.649 1.00 49.78 137 ALA A CA 1
ATOM 1071 C C . ALA A 1 137 ? -9.439 8.150 24.438 1.00 49.78 137 ALA A C 1
ATOM 1073 O O . ALA A 1 137 ? -10.638 8.406 24.246 1.00 49.78 137 ALA A O 1
ATOM 1074 N N . PRO A 1 138 ? -9.042 7.205 25.317 1.00 52.53 138 PRO A N 1
ATOM 1075 C CA . PRO A 1 138 ? -9.988 6.557 26.212 1.00 52.53 138 PRO A CA 1
ATOM 1076 C C . PRO A 1 138 ? -10.719 7.658 26.968 1.00 52.53 138 PRO A C 1
ATOM 1078 O O . PRO A 1 138 ? -10.098 8.504 27.611 1.00 52.53 138 PRO A O 1
ATOM 1081 N N . SER A 1 139 ? -12.039 7.696 26.811 1.00 50.38 139 SER A N 1
ATOM 1082 C CA . SER A 1 139 ? -12.882 8.610 27.563 1.00 50.38 139 SER A CA 1
ATOM 1083 C C . SER A 1 139 ? -12.641 8.275 29.026 1.00 50.38 139 SER A C 1
ATOM 1085 O O . SER A 1 139 ? -13.015 7.193 29.472 1.00 50.38 139 SER A O 1
ATOM 1087 N N . SER A 1 140 ? -11.941 9.149 29.743 1.00 47.00 140 SER A N 1
ATOM 1088 C CA . SER A 1 140 ? -11.810 9.069 31.186 1.00 47.00 140 SER A CA 1
ATOM 1089 C C . SER A 1 140 ? -13.222 9.100 31.754 1.00 47.00 140 SER A C 1
ATOM 1091 O O . SER A 1 140 ? -13.861 10.146 31.850 1.00 47.00 140 SER A O 1
ATOM 1093 N N . SER A 1 141 ? -13.741 7.921 32.082 1.00 53.25 141 SER A N 1
ATOM 1094 C CA . SER A 1 141 ? -14.902 7.768 32.936 1.00 53.25 141 SER A CA 1
ATOM 1095 C C . SER A 1 141 ? -14.473 8.220 34.324 1.00 53.25 141 SER A C 1
ATOM 1097 O O . SER A 1 141 ? -14.040 7.420 35.153 1.00 53.25 141 SER A O 1
ATOM 1099 N N . SER A 1 142 ? -14.530 9.528 34.557 1.00 50.84 142 SER A N 1
ATOM 1100 C CA . SER A 1 142 ? -14.515 10.093 35.897 1.00 50.84 142 SER A CA 1
ATOM 1101 C C . SER A 1 142 ? -15.830 9.686 36.549 1.00 50.84 142 SER A C 1
ATOM 1103 O O . SER A 1 142 ? -16.837 10.387 36.453 1.00 50.84 142 SER A O 1
ATOM 1105 N N . SER A 1 143 ? -15.829 8.487 37.128 1.00 49.62 143 SER A N 1
ATOM 1106 C CA . SER A 1 143 ? -16.905 7.960 37.950 1.00 49.62 143 SER A CA 1
ATOM 1107 C C . SER A 1 143 ? -17.267 8.993 39.007 1.00 49.62 143 SER A C 1
ATOM 1109 O O . SER A 1 143 ? -16.459 9.354 39.861 1.00 49.62 143 SER A O 1
ATOM 1111 N N . SER A 1 144 ? -18.491 9.494 38.916 1.00 58.91 144 SER A N 1
ATOM 1112 C CA . SER A 1 144 ? -19.105 10.337 39.926 1.00 58.91 144 SER A CA 1
ATOM 1113 C C . SER A 1 144 ? -19.332 9.479 41.170 1.00 58.91 144 SER A C 1
ATOM 1115 O O . SER A 1 144 ? -20.169 8.581 41.172 1.00 58.91 144 SER A O 1
ATOM 1117 N N . SER A 1 145 ? -18.548 9.705 42.215 1.00 45.66 145 SER A N 1
ATOM 1118 C CA . SER A 1 145 ? -18.784 9.218 43.577 1.00 45.66 145 SER A CA 1
ATOM 1119 C C . SER A 1 145 ? -18.000 10.172 44.474 1.00 45.66 145 SER A C 1
ATOM 1121 O O . SER A 1 145 ? -16.776 10.207 44.427 1.00 45.66 145 SER A O 1
ATOM 1123 N 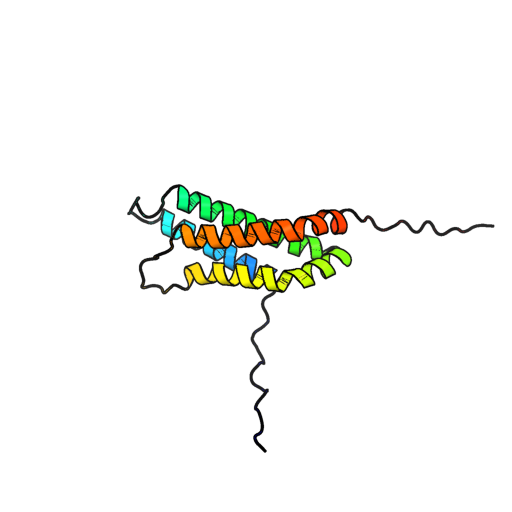N . SER A 1 146 ? -18.635 11.052 45.234 1.00 42.47 146 SER A N 1
ATOM 1124 C CA . SER A 1 146 ? -19.137 10.683 46.553 1.00 42.47 146 SER A CA 1
ATOM 1125 C C . SER A 1 146 ? -20.100 11.751 47.078 1.00 42.47 146 SER A C 1
ATOM 1127 O O . SER A 1 146 ? -19.947 12.930 46.764 1.00 42.47 146 SER A O 1
ATOM 1129 N N . VAL A 1 147 ? -21.073 11.239 47.833 1.00 47.19 147 VAL A N 1
ATOM 1130 C CA . VAL A 1 147 ? -21.935 11.846 48.863 1.00 47.19 147 VAL A CA 1
ATOM 1131 C C . VAL A 1 147 ? -21.469 13.153 49.500 1.00 47.19 147 VAL A C 1
ATOM 1133 O O . VAL A 1 147 ? -20.268 13.267 49.825 1.00 47.19 147 VAL A O 1
#